Protein AF-W6NGG1-F1 (afdb_monomer)

InterPro domains:
  IPR008907 Tubulin polymerization-promoting protein [PF05517] (2-122)
  IPR008907 Tubulin polymerization-promoting protein [PTHR12932] (2-129)
  IPR011992 EF-hand domain pair [SSF47473] (2-94)

Mean predicted aligned error: 15.72 Å

Structure (mmCIF, N/CA/C/O backbone):
data_AF-W6NGG1-F1
#
_entry.id   AF-W6NGG1-F1
#
loop_
_atom_site.group_PDB
_atom_site.id
_atom_site.type_symbol
_atom_site.label_atom_id
_atom_site.label_alt_id
_atom_site.label_comp_id
_atom_site.label_asym_id
_atom_site.label_entity_id
_atom_site.label_seq_id
_atom_site.pdbx_PDB_ins_code
_atom_site.Cartn_x
_atom_site.Cartn_y
_atom_site.Cartn_z
_atom_site.occupancy
_atom_site.B_iso_or_equiv
_atom_site.auth_seq_id
_atom_site.auth_comp_id
_atom_site.auth_asym_id
_atom_site.auth_atom_id
_atom_site.pdbx_PDB_model_num
ATOM 1 N N . SER A 1 1 ? -1.800 7.518 25.023 1.00 49.50 1 SER A N 1
ATOM 2 C CA . SER A 1 1 ? -2.626 6.645 24.165 1.00 49.50 1 SER A CA 1
ATOM 3 C C . SER A 1 1 ? -1.787 6.264 22.957 1.00 49.50 1 SER A C 1
ATOM 5 O O . SER A 1 1 ? -1.425 7.164 22.214 1.00 49.50 1 SER A O 1
ATOM 7 N N . LYS A 1 2 ? -1.372 4.997 22.789 1.00 61.00 2 LYS A N 1
ATOM 8 C CA . LYS A 1 2 ? -0.730 4.578 21.521 1.00 61.00 2 LYS A CA 1
ATOM 9 C C . LYS A 1 2 ? -1.775 4.728 20.411 1.00 61.00 2 LYS A C 1
ATOM 11 O O . LYS A 1 2 ? -2.949 4.599 20.715 1.00 61.00 2 LYS A O 1
ATOM 16 N N . THR A 1 3 ? -1.445 4.984 19.159 1.00 80.50 3 THR A N 1
ATOM 17 C CA . THR A 1 3 ? -2.455 5.158 18.084 1.00 80.50 3 THR A CA 1
ATOM 18 C C . THR A 1 3 ? -2.575 3.863 17.269 1.00 80.50 3 THR A C 1
ATOM 20 O O . THR A 1 3 ? -1.694 3.013 17.377 1.00 80.50 3 THR A O 1
ATOM 23 N N . ILE A 1 4 ? -3.659 3.650 16.512 1.00 86.00 4 ILE A N 1
ATOM 24 C CA . ILE A 1 4 ? -3.699 2.562 15.513 1.00 86.00 4 ILE A CA 1
ATOM 25 C C . ILE A 1 4 ? -2.603 2.853 14.483 1.00 86.00 4 ILE A C 1
ATOM 27 O O . ILE A 1 4 ? -2.537 3.970 13.971 1.00 86.00 4 ILE A O 1
ATOM 31 N N . THR A 1 5 ? -1.725 1.884 14.215 1.00 89.19 5 THR A N 1
ATOM 32 C CA . THR A 1 5 ? -0.598 2.063 13.287 1.00 89.19 5 THR A CA 1
ATOM 33 C C . THR A 1 5 ? -0.899 1.461 11.917 1.00 89.19 5 THR A C 1
ATOM 35 O O . THR A 1 5 ? -1.697 0.531 11.793 1.00 89.19 5 THR A O 1
ATOM 38 N N . THR A 1 6 ? -0.210 1.954 10.884 1.00 89.06 6 THR A N 1
ATOM 39 C CA . THR A 1 6 ? -0.297 1.430 9.509 1.00 89.06 6 THR A CA 1
ATOM 40 C C . THR A 1 6 ? 0.075 -0.052 9.424 1.00 89.06 6 THR A C 1
ATOM 42 O O . THR A 1 6 ? -0.459 -0.785 8.598 1.00 89.06 6 THR A O 1
ATOM 45 N N . THR A 1 7 ? 0.967 -0.523 10.297 1.00 92.25 7 THR A N 1
ATOM 46 C CA . THR A 1 7 ? 1.353 -1.936 10.357 1.00 92.25 7 THR A CA 1
ATOM 47 C C . THR A 1 7 ? 0.199 -2.812 10.843 1.00 92.25 7 THR A C 1
ATOM 49 O O . THR A 1 7 ? -0.054 -3.857 10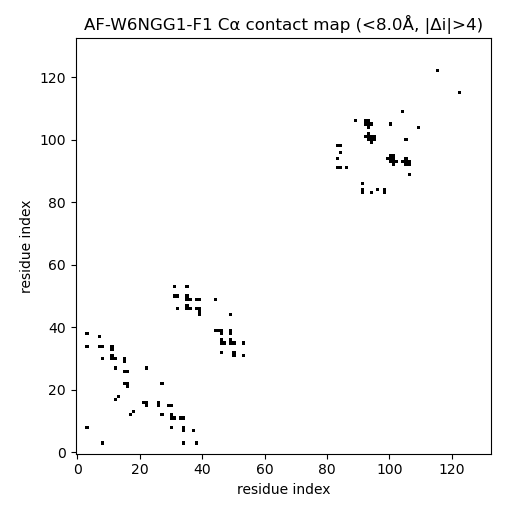.251 1.00 92.25 7 THR A O 1
ATOM 52 N N . MET A 1 8 ? -0.540 -2.382 11.872 1.00 91.38 8 MET A N 1
ATOM 53 C CA . MET A 1 8 ? -1.685 -3.139 12.403 1.00 91.38 8 MET A CA 1
ATOM 54 C C . MET A 1 8 ? -2.781 -3.290 11.345 1.00 91.38 8 MET A C 1
ATOM 56 O O . MET A 1 8 ? -3.274 -4.393 11.104 1.00 91.38 8 MET A O 1
ATOM 60 N N . THR A 1 9 ? -3.124 -2.190 10.669 1.00 93.31 9 THR A N 1
ATOM 61 C CA . THR A 1 9 ? -4.125 -2.199 9.594 1.00 93.31 9 THR A CA 1
ATOM 62 C C . THR A 1 9 ? -3.650 -3.005 8.388 1.00 93.31 9 THR A C 1
ATOM 64 O O . THR A 1 9 ? -4.424 -3.793 7.848 1.00 93.31 9 THR A O 1
ATOM 67 N N . GLY A 1 10 ? -2.374 -2.887 8.006 1.00 93.94 10 GLY A N 1
ATOM 68 C CA . GLY A 1 10 ? -1.777 -3.648 6.908 1.00 93.94 10 GLY A CA 1
ATOM 69 C C . GLY A 1 10 ? -1.759 -5.159 7.152 1.00 93.94 10 GLY A C 1
ATOM 70 O O . GLY A 1 10 ? -2.122 -5.926 6.261 1.00 93.94 10 GLY A O 1
ATOM 71 N N . ILE A 1 11 ? -1.403 -5.603 8.362 1.00 94.75 11 ILE A N 1
ATOM 72 C CA . ILE A 1 11 ? -1.414 -7.028 8.727 1.00 94.75 11 ILE A CA 1
ATOM 73 C C . ILE A 1 11 ? -2.847 -7.568 8.745 1.00 94.75 11 ILE A C 1
ATOM 75 O O . ILE A 1 11 ? -3.097 -8.628 8.172 1.00 94.75 11 ILE A O 1
ATOM 79 N N . ALA A 1 12 ? -3.791 -6.857 9.372 1.00 95.19 12 ALA A N 1
ATOM 80 C CA . ALA A 1 12 ? -5.192 -7.278 9.417 1.00 95.19 12 ALA A CA 1
ATOM 81 C C . ALA A 1 12 ? -5.798 -7.372 8.008 1.00 95.19 12 ALA A C 1
ATOM 83 O O . ALA A 1 12 ? -6.460 -8.358 7.686 1.00 95.19 12 ALA A O 1
ATOM 84 N N . PHE A 1 13 ? -5.506 -6.395 7.143 1.00 96.38 13 PHE A N 1
ATOM 85 C CA . PHE A 1 13 ? -5.921 -6.427 5.745 1.00 96.38 13 PHE A CA 1
ATOM 86 C C . PHE A 1 13 ? -5.311 -7.618 5.003 1.00 96.38 13 PHE A C 1
ATOM 88 O O . PHE A 1 13 ? -6.047 -8.382 4.392 1.00 96.38 13 PHE A O 1
ATOM 95 N N . SER A 1 14 ? -3.994 -7.822 5.099 1.00 95.62 14 SER A N 1
ATOM 96 C CA . SER A 1 14 ? -3.296 -8.925 4.424 1.00 95.62 14 SER A CA 1
ATOM 97 C C . SER A 1 14 ? -3.834 -10.299 4.843 1.00 95.62 14 SER A C 1
ATOM 99 O O . SER A 1 14 ? -4.061 -11.160 3.997 1.00 95.62 14 SER A O 1
ATOM 101 N N . LYS A 1 15 ? -4.142 -10.489 6.134 1.00 95.81 15 LYS A N 1
ATOM 102 C CA . LYS A 1 15 ? -4.732 -11.738 6.644 1.00 95.81 15 LYS A CA 1
ATOM 103 C C . LYS A 1 15 ? -6.108 -12.044 6.050 1.00 95.81 15 LYS A C 1
ATOM 105 O O . LYS A 1 15 ? -6.411 -13.208 5.817 1.00 95.81 15 LYS A O 1
ATOM 110 N N . VAL A 1 16 ? -6.940 -11.026 5.831 1.00 95.69 16 VAL A N 1
ATOM 111 C CA . VAL A 1 16 ? -8.306 -11.215 5.316 1.00 95.69 16 VAL A CA 1
ATOM 112 C C . VAL A 1 16 ? -8.341 -11.225 3.786 1.00 95.69 16 VAL A C 1
ATOM 114 O O . VAL A 1 16 ? -9.030 -12.047 3.191 1.00 95.69 16 VAL A O 1
ATOM 117 N N . ALA A 1 17 ? -7.606 -10.320 3.140 1.00 95.25 17 ALA A N 1
ATOM 118 C CA . ALA A 1 17 ? -7.583 -10.169 1.688 1.00 95.25 17 ALA A CA 1
ATOM 119 C C . ALA A 1 17 ? -6.704 -11.224 0.996 1.00 95.25 17 ALA A C 1
ATOM 121 O O . ALA A 1 17 ? -6.952 -11.577 -0.160 1.00 95.25 17 ALA A O 1
ATOM 122 N N . GLY A 1 18 ? -5.667 -11.720 1.678 1.00 92.94 18 GLY A N 1
ATOM 123 C CA . GLY A 1 18 ? -4.654 -12.590 1.091 1.00 92.94 18 GLY A CA 1
ATOM 124 C C . GLY A 1 18 ? -4.010 -11.934 -0.141 1.00 92.94 18 GLY A C 1
ATOM 125 O O . GLY A 1 18 ? -3.533 -10.803 -0.048 1.00 92.94 18 GLY A O 1
ATOM 126 N N . PRO A 1 19 ? -4.012 -12.591 -1.318 1.00 92.25 19 PRO A N 1
ATOM 127 C CA . PRO A 1 19 ? -3.450 -12.023 -2.545 1.00 92.25 19 PRO A CA 1
ATOM 128 C C . PRO A 1 19 ? -4.346 -10.956 -3.204 1.00 92.25 19 PRO A C 1
ATOM 130 O O . PRO A 1 19 ? -3.942 -10.331 -4.188 1.00 92.25 19 PRO A O 1
ATOM 133 N N . LYS A 1 20 ? -5.583 -10.754 -2.723 1.00 91.44 20 LYS A N 1
ATOM 134 C CA . LYS A 1 20 ? -6.528 -9.812 -3.333 1.00 91.44 20 LYS A CA 1
ATOM 135 C C . LYS A 1 20 ? -6.102 -8.369 -3.064 1.00 91.44 20 LYS A C 1
ATOM 137 O O . LYS A 1 20 ? -5.706 -8.002 -1.964 1.00 91.44 20 LYS A O 1
ATOM 142 N N . LYS A 1 21 ? -6.292 -7.506 -4.065 1.00 89.62 21 LYS A N 1
ATOM 143 C CA . LYS A 1 21 ? -6.046 -6.056 -3.941 1.00 89.62 21 LYS A CA 1
ATOM 144 C C . LYS A 1 21 ? -7.204 -5.288 -3.289 1.00 89.62 21 LYS A C 1
ATOM 146 O O . LYS A 1 21 ? -7.058 -4.102 -3.017 1.00 89.62 21 LYS A O 1
ATOM 151 N N . LYS A 1 22 ? -8.368 -5.923 -3.116 1.00 92.19 22 LYS A N 1
ATOM 152 C CA . LYS A 1 22 ? -9.605 -5.311 -2.608 1.00 92.19 22 LYS A CA 1
ATOM 153 C C . LYS A 1 22 ? -10.366 -6.312 -1.742 1.00 92.19 22 LYS A C 1
ATOM 155 O O . LYS A 1 22 ? -10.314 -7.510 -2.018 1.00 92.19 22 LYS A O 1
ATOM 160 N N . THR A 1 23 ? -11.094 -5.799 -0.758 1.00 92.31 23 THR A N 1
ATOM 161 C CA . THR A 1 23 ? -11.997 -6.560 0.112 1.00 92.31 23 THR A CA 1
ATOM 162 C C . THR A 1 23 ? -13.445 -6.167 -0.152 1.00 92.31 23 THR A C 1
ATOM 164 O O . THR A 1 23 ? -13.754 -5.016 -0.460 1.00 92.31 23 THR A O 1
ATOM 167 N N . THR A 1 24 ? -14.343 -7.133 -0.022 1.00 95.88 24 THR A N 1
ATOM 168 C CA . THR A 1 24 ? -15.791 -6.916 0.045 1.00 95.88 24 THR A CA 1
ATOM 169 C C . THR A 1 24 ? -16.174 -6.248 1.368 1.00 95.88 24 THR A C 1
ATOM 171 O O . THR A 1 24 ? -15.354 -6.104 2.280 1.00 95.88 24 THR A O 1
ATOM 174 N N . PHE A 1 25 ? -17.434 -5.838 1.509 1.00 92.88 25 PHE A N 1
ATOM 175 C CA . PHE A 1 25 ? -17.911 -5.223 2.748 1.00 92.88 25 PHE A CA 1
ATOM 176 C C . PHE A 1 25 ? -17.794 -6.169 3.958 1.00 92.88 25 PHE A C 1
ATOM 178 O O . PHE A 1 25 ? -17.320 -5.761 5.017 1.00 92.88 25 PHE A O 1
ATOM 185 N N . GLU A 1 26 ? -18.141 -7.447 3.794 1.00 95.06 26 GLU A N 1
ATOM 186 C CA . GLU A 1 26 ? -18.025 -8.458 4.856 1.00 95.06 26 GLU A CA 1
ATOM 187 C C . GLU A 1 26 ? -16.573 -8.724 5.260 1.00 95.06 26 GLU A C 1
ATOM 189 O O . GLU A 1 26 ? -16.253 -8.792 6.446 1.00 95.06 26 GLU A O 1
ATOM 194 N N . GLU A 1 27 ? -15.673 -8.823 4.282 1.00 94.75 27 GLU A N 1
ATOM 195 C CA . GLU A 1 27 ? -14.237 -8.943 4.537 1.00 94.75 27 GLU A CA 1
ATOM 196 C C . GLU A 1 27 ? -13.712 -7.690 5.256 1.00 94.75 27 GLU A C 1
ATOM 198 O O . GLU A 1 27 ? -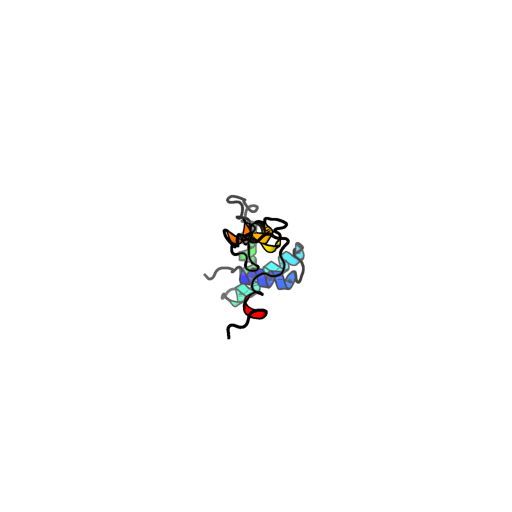12.949 -7.795 6.211 1.00 94.75 27 GLU A O 1
ATOM 203 N N . THR A 1 28 ? -14.185 -6.500 4.887 1.00 94.06 28 THR A N 1
ATOM 204 C CA . THR A 1 28 ? -13.776 -5.244 5.535 1.00 94.06 28 THR A CA 1
ATOM 205 C C . THR A 1 28 ? -14.203 -5.195 7.006 1.00 94.06 28 THR A C 1
ATOM 207 O O . THR A 1 28 ? -13.414 -4.775 7.852 1.00 94.06 28 THR A O 1
ATOM 210 N N . LYS A 1 29 ? -15.391 -5.711 7.358 1.00 94.69 29 LYS A N 1
ATOM 211 C CA . LYS A 1 29 ? -15.791 -5.884 8.768 1.00 94.69 29 LYS A CA 1
ATOM 212 C C . LYS A 1 29 ? -14.811 -6.780 9.529 1.00 94.69 29 LYS A C 1
ATOM 214 O O . LYS A 1 29 ? -14.393 -6.428 10.628 1.00 94.69 29 LYS A O 1
ATOM 219 N N . LYS A 1 30 ? -14.385 -7.898 8.928 1.00 95.69 30 LYS A N 1
ATOM 220 C CA . LYS A 1 30 ? -13.380 -8.797 9.527 1.00 95.69 30 LYS A CA 1
ATOM 221 C C . LYS A 1 30 ? -12.026 -8.109 9.709 1.00 95.69 30 LYS A C 1
ATOM 223 O O . LYS A 1 30 ? -11.372 -8.326 10.723 1.00 95.69 30 LYS A O 1
ATOM 228 N N . VAL A 1 31 ? -11.623 -7.246 8.773 1.00 95.81 31 VAL A N 1
ATOM 229 C CA . VAL A 1 31 ? -10.402 -6.434 8.913 1.00 95.81 31 VAL A CA 1
ATOM 230 C C . VAL A 1 31 ? -10.505 -5.509 10.126 1.00 95.81 31 VAL A C 1
ATOM 232 O O . VAL A 1 31 ? -9.574 -5.464 10.925 1.00 95.81 31 VAL A O 1
ATOM 235 N N . ILE A 1 32 ? -11.633 -4.814 10.304 1.00 95.00 32 ILE A N 1
ATOM 236 C CA . ILE A 1 32 ? -11.853 -3.920 11.453 1.00 95.00 32 ILE A CA 1
ATOM 237 C C . ILE A 1 32 ? -11.793 -4.699 12.777 1.00 95.00 32 ILE A C 1
ATOM 239 O O . ILE A 1 32 ? -11.137 -4.242 13.713 1.00 95.00 32 ILE A O 1
ATOM 243 N N . ILE A 1 33 ? -12.379 -5.901 12.830 1.00 95.12 33 ILE A N 1
ATOM 244 C CA . ILE A 1 33 ? -12.270 -6.809 13.986 1.00 95.12 33 ILE A CA 1
ATOM 245 C C . ILE A 1 33 ? -10.812 -7.180 14.258 1.00 95.12 33 ILE A C 1
ATOM 247 O O . ILE A 1 33 ? -10.342 -7.006 15.378 1.00 95.12 33 ILE A O 1
ATOM 251 N N . GLY A 1 34 ? -10.054 -7.594 13.240 1.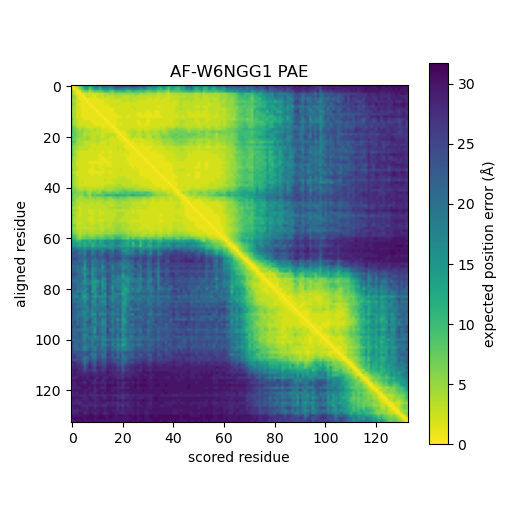00 94.31 34 GLY A N 1
ATOM 252 C CA . GLY A 1 34 ? -8.638 -7.931 13.406 1.00 94.31 34 GLY A CA 1
ATOM 253 C C . GLY A 1 34 ? -7.785 -6.756 13.903 1.00 94.31 34 GLY A C 1
ATOM 254 O O . GLY A 1 34 ? -6.876 -6.950 14.713 1.00 94.31 34 GLY A O 1
ATOM 255 N N . VAL A 1 35 ? -8.093 -5.528 13.468 1.00 94.69 35 VAL A N 1
ATOM 256 C CA . VAL A 1 35 ? -7.444 -4.308 13.979 1.00 94.69 35 VAL A CA 1
ATOM 257 C C . VAL A 1 35 ? -7.808 -4.070 15.443 1.00 94.69 35 VAL A C 1
ATOM 259 O O . VAL A 1 35 ? -6.920 -3.768 16.241 1.00 94.69 35 VAL A O 1
ATOM 262 N N . ALA A 1 36 ? -9.080 -4.224 15.811 1.00 93.88 36 ALA A N 1
ATOM 263 C CA . ALA A 1 36 ? -9.538 -4.056 17.186 1.00 93.88 36 ALA A CA 1
ATOM 264 C C . ALA A 1 36 ? -8.953 -5.109 18.134 1.00 93.88 36 ALA A C 1
ATOM 266 O O . ALA A 1 36 ? -8.543 -4.770 19.238 1.00 93.88 36 ALA A O 1
ATOM 267 N N . GLU A 1 37 ? -8.824 -6.363 17.702 1.00 93.56 37 GLU A N 1
ATOM 26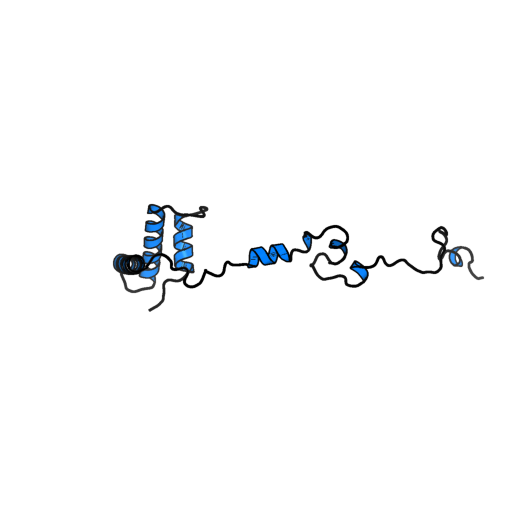8 C CA . GLU A 1 37 ? -8.152 -7.409 18.475 1.00 93.56 37 GLU A CA 1
ATOM 269 C C . GLU A 1 37 ? -6.682 -7.074 18.730 1.00 93.56 37 GLU A C 1
ATOM 271 O O . GLU A 1 37 ? -6.185 -7.212 19.848 1.00 93.56 37 GLU A O 1
ATOM 276 N N . ASP A 1 38 ? -5.969 -6.615 17.698 1.00 91.44 38 ASP A N 1
ATOM 277 C CA . ASP A 1 38 ? -4.562 -6.245 17.847 1.00 91.44 38 ASP A CA 1
ATOM 278 C C . ASP A 1 38 ? -4.377 -5.024 18.736 1.00 91.44 38 ASP A C 1
ATOM 280 O O . ASP A 1 38 ? -3.412 -4.898 19.493 1.00 91.44 38 ASP A O 1
ATOM 284 N N . ARG A 1 39 ? -5.366 -4.143 18.693 1.00 90.19 39 ARG A N 1
ATOM 285 C CA . ARG A 1 39 ? -5.436 -2.971 19.534 1.00 90.19 39 ARG A CA 1
ATOM 286 C C . ARG A 1 39 ? -5.749 -3.307 20.989 1.00 90.19 39 ARG A C 1
ATOM 288 O O . ARG A 1 39 ? -5.107 -2.754 21.882 1.00 90.19 39 ARG A O 1
ATOM 295 N N . ALA A 1 40 ? -6.679 -4.222 21.226 1.00 91.25 40 ALA A N 1
ATOM 296 C CA . ALA A 1 40 ? -7.016 -4.737 22.545 1.00 91.25 40 ALA A CA 1
ATOM 297 C C . ALA A 1 40 ? -5.806 -5.423 23.193 1.00 91.25 40 ALA A C 1
ATOM 299 O O . ALA A 1 40 ? -5.539 -5.190 24.361 1.00 91.25 40 ALA A O 1
ATOM 300 N N . ARG A 1 41 ? -4.980 -6.153 22.425 1.00 89.25 41 ARG A N 1
ATOM 301 C CA . ARG A 1 41 ? -3.717 -6.741 22.927 1.00 89.25 41 ARG A CA 1
ATOM 302 C C . ARG A 1 41 ? -2.713 -5.707 23.444 1.00 89.25 41 ARG A C 1
ATOM 304 O O . ARG A 1 41 ? -1.925 -6.003 24.337 1.00 89.25 41 ARG A O 1
ATOM 311 N N . GLN A 1 42 ? -2.704 -4.507 22.865 1.00 86.25 42 GLN A N 1
ATOM 312 C CA . GLN A 1 42 ? -1.775 -3.431 23.233 1.00 86.25 42 GLN A CA 1
ATOM 313 C C . GLN A 1 42 ? -2.370 -2.421 24.222 1.00 86.25 42 GLN A C 1
ATOM 315 O O . GLN A 1 42 ? -1.653 -1.553 24.731 1.00 86.25 42 GLN A O 1
ATOM 320 N N . SER A 1 43 ? -3.676 -2.492 24.460 1.00 82.81 43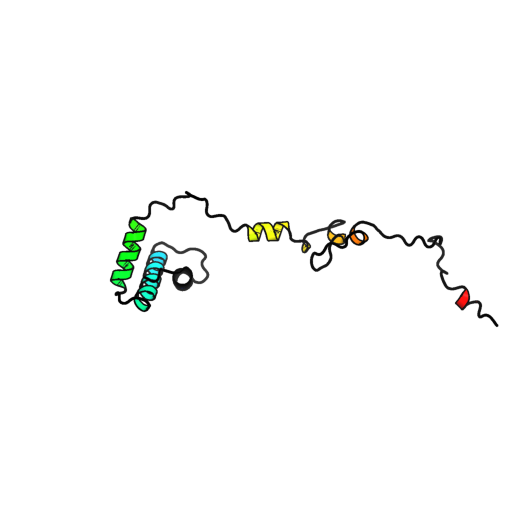 SER A N 1
ATOM 321 C CA . SER A 1 43 ? -4.405 -1.655 25.404 1.00 82.81 43 SER A CA 1
ATOM 322 C C . SER A 1 43 ? -4.903 -2.507 26.575 1.00 82.81 43 SER A C 1
ATOM 324 O O . SER A 1 43 ? -4.718 -3.714 26.610 1.00 82.81 43 SER A O 1
ATOM 326 N N . LYS A 1 44 ? -5.497 -1.876 27.589 1.00 85.56 44 LYS A N 1
ATOM 327 C CA . LYS A 1 44 ? -6.185 -2.592 28.679 1.00 85.56 44 LYS A CA 1
ATOM 328 C C . LYS A 1 44 ? -7.693 -2.708 28.422 1.00 85.56 44 LYS A C 1
ATOM 330 O O . LYS A 1 44 ? -8.448 -2.921 29.362 1.00 85.56 44 LYS A O 1
ATOM 335 N N . LYS A 1 45 ? -8.127 -2.469 27.182 1.00 87.50 45 LYS A N 1
ATOM 336 C CA . LYS A 1 45 ? -9.535 -2.457 26.787 1.00 87.50 45 LYS A CA 1
ATOM 337 C C . LYS A 1 45 ? -9.908 -3.782 26.144 1.00 87.50 45 LYS A C 1
ATOM 339 O O . LYS A 1 45 ? -9.062 -4.455 25.555 1.00 87.50 45 LYS A O 1
ATOM 344 N N . SER A 1 46 ? -11.175 -4.145 26.254 1.00 92.94 46 SER A N 1
ATOM 345 C CA . SER A 1 46 ? -11.720 -5.309 25.568 1.00 92.94 46 SER A CA 1
ATOM 346 C C . SER A 1 46 ? -11.752 -5.096 24.049 1.00 92.94 46 SER A C 1
ATOM 348 O O . SER A 1 46 ? -11.730 -3.969 23.549 1.00 92.94 46 SER A O 1
ATOM 350 N N . VAL A 1 47 ? -11.833 -6.200 23.301 1.00 91.12 47 VAL A N 1
ATOM 351 C CA . VAL A 1 47 ? -11.981 -6.161 21.836 1.00 91.12 47 VAL A CA 1
ATOM 352 C C . VAL A 1 47 ? -13.239 -5.392 21.436 1.00 91.12 47 VAL A C 1
ATOM 354 O O . VAL A 1 47 ? -13.190 -4.611 20.490 1.00 91.12 47 VAL A O 1
ATOM 357 N N . GLN A 1 48 ? -14.338 -5.567 22.178 1.00 92.12 48 GLN A N 1
ATOM 358 C CA . GLN A 1 48 ? -15.606 -4.899 21.891 1.00 92.12 48 GLN A CA 1
ATOM 359 C C . GLN A 1 48 ? -15.508 -3.381 22.086 1.00 92.12 48 GLN A C 1
ATOM 361 O O . GLN A 1 48 ? -15.908 -2.629 21.207 1.00 92.12 48 GLN A O 1
ATOM 366 N N . GLU A 1 49 ? -14.887 -2.918 23.173 1.00 91.81 49 GLU A N 1
ATOM 367 C CA . GLU A 1 49 ? -14.704 -1.479 23.411 1.00 91.81 49 GLU A CA 1
ATOM 368 C C . GLU A 1 49 ? -13.833 -0.811 22.335 1.00 91.81 49 GLU A C 1
ATOM 370 O O . GLU A 1 49 ? -14.085 0.329 21.945 1.00 91.81 49 GLU A O 1
ATOM 375 N N . GLU A 1 50 ? -12.793 -1.498 21.850 1.00 92.06 50 GLU A N 1
ATOM 376 C CA . GLU A 1 50 ? -11.964 -0.987 20.752 1.00 92.06 50 GLU A CA 1
ATOM 377 C C . GLU A 1 50 ? -12.714 -1.029 19.410 1.00 92.06 50 GLU A C 1
ATOM 379 O O . GLU A 1 50 ? -12.599 -0.092 18.620 1.00 92.06 50 GLU A O 1
ATOM 384 N N . LEU A 1 51 ? -13.525 -2.064 19.165 1.00 93.19 51 LEU A N 1
ATOM 385 C CA . LEU A 1 51 ? -14.406 -2.160 17.998 1.00 93.19 51 LEU A CA 1
ATOM 386 C C . LEU A 1 51 ? -15.413 -1.013 17.942 1.00 93.19 51 LEU A C 1
ATOM 388 O O . LEU A 1 51 ? -15.543 -0.364 16.900 1.00 93.19 51 LEU A O 1
ATOM 392 N N . ASP A 1 52 ? -16.094 -0.744 19.052 1.00 92.69 52 ASP A N 1
ATOM 393 C CA . ASP A 1 52 ? -17.091 0.320 19.154 1.00 92.69 52 ASP A CA 1
ATOM 394 C C . ASP A 1 52 ? -16.428 1.682 18.942 1.00 92.69 52 ASP A C 1
ATOM 396 O O . ASP A 1 52 ? -16.889 2.480 18.126 1.00 92.69 52 ASP A O 1
ATOM 400 N N . ALA A 1 53 ? -15.268 1.910 19.567 1.00 90.88 53 ALA A N 1
ATOM 401 C CA . ALA A 1 53 ? -14.505 3.143 19.396 1.00 90.88 53 ALA A CA 1
ATOM 402 C C . ALA A 1 53 ? -14.003 3.351 17.955 1.00 90.88 53 ALA A C 1
ATOM 404 O O . ALA A 1 53 ? -13.922 4.489 17.486 1.00 90.88 53 ALA A O 1
ATOM 405 N N . ILE A 1 54 ? -13.621 2.284 17.245 1.00 90.25 54 ILE A N 1
ATOM 406 C CA . ILE A 1 54 ? -13.237 2.367 15.828 1.00 90.25 54 ILE A CA 1
ATOM 407 C C . ILE A 1 54 ? -14.467 2.659 14.968 1.00 90.25 54 ILE A C 1
ATOM 409 O O . ILE A 1 54 ? -14.418 3.545 14.117 1.00 90.25 54 ILE A O 1
ATOM 413 N N . THR A 1 55 ? -15.570 1.954 15.206 1.00 90.69 55 THR A N 1
ATOM 414 C CA . THR A 1 55 ? -16.809 2.093 14.431 1.00 90.69 55 THR A CA 1
ATOM 415 C C . THR A 1 55 ? -17.413 3.483 14.594 1.00 90.69 55 THR A C 1
ATOM 417 O O . THR A 1 55 ? -17.778 4.109 13.604 1.00 90.69 55 THR A O 1
ATOM 420 N N . GLU A 1 56 ? -17.434 4.017 15.815 1.00 91.00 56 GLU A N 1
ATOM 421 C CA . GLU A 1 56 ? -17.892 5.377 16.098 1.00 91.00 56 GLU A CA 1
ATOM 422 C C . GLU A 1 56 ? -17.053 6.423 15.351 1.00 91.00 56 GLU A C 1
ATOM 424 O O . GLU A 1 56 ? -17.596 7.342 14.736 1.00 91.00 56 GLU A O 1
ATOM 429 N N . LYS A 1 57 ? -15.722 6.269 15.345 1.00 88.00 57 LYS A N 1
ATOM 430 C CA . LYS A 1 57 ? -14.830 7.162 14.590 1.00 88.00 57 LYS A CA 1
ATOM 431 C C . LYS A 1 57 ? -15.077 7.093 13.089 1.00 88.00 57 LYS A C 1
ATOM 433 O O . LYS A 1 57 ? -15.029 8.129 12.439 1.00 88.00 57 LYS A O 1
ATOM 438 N N . LEU A 1 58 ? -15.329 5.900 12.551 1.00 86.88 58 LEU A N 1
ATOM 439 C CA . LEU A 1 58 ? -15.649 5.713 11.136 1.00 86.88 58 LEU A CA 1
ATOM 440 C C . LEU A 1 58 ? -17.024 6.289 10.779 1.00 86.88 58 LEU A C 1
ATOM 442 O O . LEU A 1 58 ? -17.167 6.852 9.703 1.00 86.88 58 LEU A O 1
ATOM 446 N N . ALA A 1 59 ? -18.008 6.196 11.675 1.00 87.12 59 ALA A N 1
ATOM 447 C CA . ALA A 1 59 ? -19.347 6.748 11.467 1.00 87.12 59 ALA A CA 1
ATOM 448 C C . ALA A 1 59 ? -19.366 8.285 11.495 1.00 87.12 59 ALA A C 1
ATOM 450 O O . ALA A 1 59 ? -20.137 8.906 10.772 1.00 87.12 59 ALA A O 1
ATOM 451 N N . ARG A 1 60 ? -18.506 8.899 12.319 1.00 85.75 60 ARG A N 1
ATOM 452 C CA . ARG A 1 60 ? -18.303 10.357 12.354 1.00 85.75 60 ARG A CA 1
ATOM 453 C C . ARG A 1 60 ? -17.414 10.867 11.222 1.00 85.75 60 ARG A C 1
ATOM 455 O O . ARG A 1 60 ? -17.329 12.076 11.025 1.00 85.75 60 ARG A O 1
ATOM 462 N N . LEU A 1 61 ? -16.704 9.974 10.532 1.00 78.25 61 LEU A N 1
ATOM 463 C CA . LEU A 1 61 ? -15.865 10.354 9.411 1.00 78.25 61 LEU A CA 1
ATOM 464 C C . LEU A 1 61 ? -16.785 10.711 8.242 1.00 78.25 61 LEU A C 1
ATOM 466 O O . LEU A 1 61 ? -17.442 9.844 7.666 1.00 78.25 61 LEU A O 1
ATOM 470 N N . GLU A 1 62 ? -16.830 11.991 7.889 1.00 71.12 62 GLU A N 1
ATOM 471 C CA . GLU A 1 62 ? -17.425 12.406 6.623 1.00 71.12 62 GLU A CA 1
ATOM 472 C C . GLU A 1 62 ? -16.702 11.699 5.465 1.00 71.12 62 GLU A C 1
ATOM 474 O O . GLU A 1 62 ? -15.548 11.271 5.604 1.00 71.12 62 GLU A O 1
ATOM 479 N N . ALA A 1 63 ? -17.394 11.533 4.329 1.00 67.88 63 ALA A N 1
ATOM 480 C CA . ALA A 1 63 ? -16.835 10.888 3.141 1.00 67.88 63 ALA A CA 1
ATOM 481 C C . ALA A 1 63 ? -15.406 11.398 2.892 1.00 67.88 63 ALA A C 1
ATOM 483 O O . ALA A 1 63 ? -15.208 12.605 3.022 1.00 67.88 63 ALA A O 1
ATOM 484 N N . PRO A 1 64 ? -14.424 10.532 2.558 1.00 66.69 64 PRO A N 1
ATOM 485 C CA . PRO A 1 64 ? -13.013 10.906 2.508 1.00 66.69 64 PRO A CA 1
ATOM 486 C C . PRO A 1 64 ? -12.807 12.225 1.755 1.00 66.69 64 PRO A C 1
ATOM 488 O O . PRO A 1 64 ? -12.845 12.267 0.526 1.00 66.69 64 PRO A O 1
ATOM 491 N N . THR A 1 65 ? -12.643 13.322 2.494 1.00 55.12 65 THR A N 1
ATOM 492 C CA . THR A 1 65 ? -12.581 14.647 1.888 1.00 55.12 65 THR A CA 1
ATOM 493 C C . THR A 1 65 ? -11.212 14.797 1.244 1.00 55.12 65 THR A C 1
ATOM 495 O O . THR A 1 65 ? -10.191 14.700 1.929 1.00 55.12 65 THR A O 1
ATOM 498 N N . LEU A 1 66 ? -11.174 15.071 -0.061 1.00 57.09 66 LEU A N 1
ATOM 499 C CA . LEU A 1 66 ? -9.961 15.365 -0.834 1.00 57.09 66 LEU A CA 1
ATOM 500 C C . LEU A 1 66 ? -9.360 16.744 -0.474 1.00 57.09 66 LEU A C 1
ATOM 502 O O . LEU A 1 66 ? -8.812 17.420 -1.339 1.00 57.09 66 LEU A O 1
ATOM 506 N N . ASN A 1 67 ? -9.450 17.184 0.788 1.00 54.78 67 ASN A N 1
ATOM 507 C CA . ASN A 1 67 ? -8.984 18.504 1.248 1.00 54.78 67 ASN A CA 1
ATOM 508 C C . ASN A 1 67 ? -7.472 18.695 1.049 1.00 54.78 67 ASN A C 1
ATOM 510 O O . ASN A 1 67 ? -6.951 19.804 1.049 1.00 54.78 67 ASN A O 1
ATOM 514 N N . SER A 1 68 ? -6.767 17.599 0.805 1.00 54.38 68 SER A N 1
ATOM 515 C CA . SER A 1 68 ? -5.554 17.577 0.006 1.00 54.38 68 SER A CA 1
ATOM 516 C C . SER A 1 68 ? -5.616 16.285 -0.794 1.00 54.38 68 SER A C 1
ATOM 518 O O . SER A 1 68 ? -5.751 15.210 -0.209 1.00 54.38 68 SER A O 1
ATOM 520 N N . ALA A 1 69 ? -5.593 16.362 -2.127 1.00 55.62 69 ALA A N 1
ATOM 521 C CA . ALA A 1 69 ? -5.414 15.170 -2.945 1.00 55.62 69 ALA A CA 1
ATOM 522 C C . ALA A 1 69 ? -4.218 14.408 -2.361 1.00 55.62 69 ALA A C 1
ATOM 524 O O . ALA A 1 69 ? -3.122 14.970 -2.284 1.00 55.62 69 ALA A O 1
ATOM 525 N N . ALA A 1 70 ? -4.439 13.185 -1.865 1.00 58.59 70 ALA A N 1
ATOM 526 C CA . ALA A 1 70 ? -3.358 12.343 -1.379 1.00 58.59 70 ALA A CA 1
ATOM 527 C C . ALA A 1 70 ? -2.292 12.349 -2.476 1.00 58.59 70 ALA A C 1
ATOM 529 O O . ALA A 1 70 ? -2.588 11.928 -3.596 1.00 58.59 70 ALA A O 1
ATOM 530 N N . LYS A 1 71 ? -1.112 12.934 -2.206 1.00 58.00 71 LYS A N 1
ATOM 531 C CA . LYS A 1 71 ? -0.058 13.067 -3.218 1.00 58.00 71 LYS A CA 1
ATOM 532 C C . LYS A 1 71 ? 0.223 11.661 -3.720 1.00 58.00 71 LYS A C 1
ATOM 534 O O . LYS A 1 71 ? 0.773 10.844 -2.981 1.00 58.00 71 LYS A O 1
ATOM 539 N N . ALA A 1 72 ? -0.226 11.365 -4.938 1.00 61.62 72 ALA A N 1
ATOM 540 C CA . ALA A 1 72 ? 0.004 10.073 -5.550 1.00 61.62 72 ALA A CA 1
ATOM 541 C C . ALA A 1 72 ? 1.508 9.809 -5.483 1.00 61.62 72 ALA A C 1
ATOM 543 O O . ALA A 1 72 ? 2.306 10.706 -5.770 1.00 61.62 72 ALA A O 1
ATOM 544 N N . ASN A 1 73 ? 1.898 8.611 -5.048 1.00 66.19 73 ASN A N 1
ATOM 545 C CA . ASN A 1 73 ? 3.302 8.240 -5.015 1.00 66.19 73 ASN A CA 1
ATOM 546 C C . ASN A 1 73 ? 3.825 8.223 -6.458 1.00 66.19 73 ASN A C 1
ATOM 548 O O . ASN A 1 73 ? 3.643 7.256 -7.196 1.00 66.19 73 ASN A O 1
ATOM 552 N N . ALA A 1 74 ? 4.446 9.327 -6.859 1.00 71.38 74 ALA A N 1
ATOM 553 C CA . ALA A 1 74 ? 4.941 9.531 -8.205 1.00 71.38 74 ALA A CA 1
ATOM 554 C C . ALA A 1 74 ? 6.260 8.782 -8.460 1.00 71.38 74 ALA A C 1
ATOM 556 O O . ALA A 1 74 ? 6.731 8.790 -9.593 1.00 71.38 74 ALA A O 1
ATOM 557 N N . ASN A 1 75 ? 6.820 8.061 -7.474 1.00 77.38 75 ASN A N 1
ATOM 558 C CA . ASN A 1 75 ? 8.068 7.305 -7.640 1.00 77.38 75 ASN A CA 1
ATOM 559 C C . ASN A 1 75 ? 8.000 6.322 -8.811 1.00 77.38 75 ASN A C 1
ATOM 561 O O . ASN A 1 75 ? 8.953 6.239 -9.575 1.00 77.38 75 ASN A O 1
ATOM 565 N N . GLY A 1 76 ? 6.870 5.634 -9.012 1.00 78.62 76 GLY A N 1
ATOM 566 C CA . GLY A 1 76 ? 6.713 4.723 -10.152 1.00 78.62 76 GLY A CA 1
ATOM 567 C C . GLY A 1 76 ? 6.694 5.442 -11.509 1.00 78.62 76 GLY A C 1
ATOM 568 O O . GLY A 1 76 ? 7.121 4.882 -12.515 1.00 78.62 76 GLY A O 1
ATOM 569 N N . VAL A 1 77 ? 6.231 6.694 -11.549 1.00 80.75 77 VAL A N 1
ATOM 570 C CA . VAL A 1 77 ? 6.258 7.531 -12.759 1.00 80.75 77 VAL A CA 1
ATOM 571 C C . VAL A 1 77 ? 7.668 8.062 -12.997 1.00 80.75 77 VAL A C 1
ATOM 573 O O . VAL A 1 77 ? 8.166 7.957 -14.114 1.00 80.75 77 VAL A O 1
ATOM 576 N N . TYR A 1 78 ? 8.338 8.554 -11.951 1.00 79.75 78 TYR A N 1
ATOM 577 C CA . TYR A 1 78 ? 9.719 9.0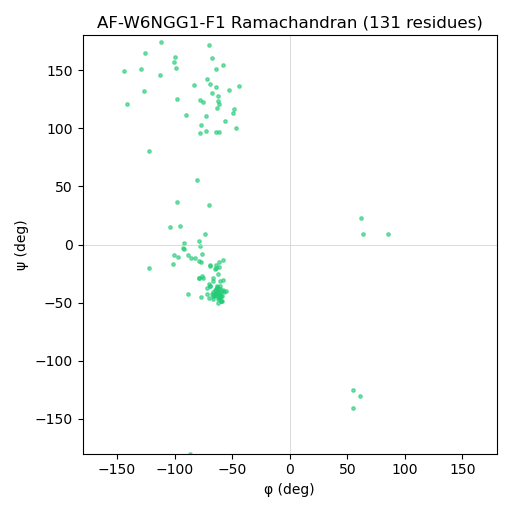25 -12.039 1.00 79.75 78 TYR A CA 1
ATOM 578 C C . TYR A 1 78 ? 10.664 7.908 -12.474 1.00 79.75 78 TYR A C 1
ATOM 580 O O . TYR A 1 78 ? 11.412 8.109 -13.421 1.00 79.75 78 TYR A O 1
ATOM 588 N N . GLN A 1 79 ? 10.549 6.709 -11.894 1.00 83.81 79 GLN A N 1
ATOM 589 C CA . GLN A 1 79 ? 11.339 5.543 -12.300 1.00 83.81 79 GLN A CA 1
ATOM 590 C C . GLN A 1 79 ? 11.167 5.214 -13.781 1.00 83.81 79 GLN A C 1
ATOM 592 O O . GLN A 1 79 ? 12.142 4.902 -14.449 1.00 83.81 79 GLN A O 1
ATOM 597 N N . ARG A 1 80 ? 9.942 5.306 -14.316 1.00 82.44 80 ARG A N 1
ATOM 598 C CA . ARG A 1 80 ? 9.693 5.084 -15.747 1.00 82.44 80 ARG A CA 1
ATOM 599 C C . ARG A 1 80 ? 10.269 6.194 -16.620 1.00 82.44 80 ARG A C 1
ATOM 601 O O . ARG A 1 80 ? 10.703 5.901 -17.728 1.00 82.44 80 ARG A O 1
ATOM 608 N N . LEU A 1 81 ? 10.231 7.439 -16.149 1.00 82.31 81 LEU A N 1
ATOM 609 C CA . LEU A 1 81 ? 10.715 8.603 -16.890 1.00 82.31 81 LEU A CA 1
ATOM 610 C C . LEU A 1 81 ? 12.249 8.686 -16.910 1.00 82.31 81 LEU A C 1
ATOM 612 O O . LEU A 1 81 ? 12.810 9.207 -17.866 1.00 82.31 81 LEU A O 1
ATOM 616 N N . THR A 1 82 ? 12.922 8.159 -15.884 1.00 82.88 82 THR A N 1
ATOM 617 C CA . THR A 1 82 ? 14.388 8.179 -15.748 1.00 82.88 82 THR A CA 1
ATOM 618 C C . THR A 1 82 ? 15.046 6.829 -16.053 1.00 82.88 82 THR A C 1
ATOM 620 O O . THR A 1 82 ? 16.201 6.616 -15.691 1.00 82.88 82 THR A O 1
ATOM 623 N N . ASP A 1 83 ? 14.325 5.898 -16.681 1.00 87.94 83 ASP A N 1
ATOM 624 C CA . ASP A 1 83 ? 14.833 4.563 -17.002 1.00 87.94 83 ASP A CA 1
ATOM 625 C C . ASP A 1 83 ? 15.747 4.597 -18.236 1.00 87.94 83 ASP A C 1
ATOM 627 O O . ASP A 1 83 ? 15.288 4.529 -19.380 1.00 87.94 83 ASP A O 1
ATOM 631 N N . HIS A 1 84 ? 17.057 4.676 -18.001 1.00 87.06 84 HIS A N 1
ATOM 632 C CA . HIS A 1 84 ? 18.057 4.698 -19.067 1.00 87.06 84 HIS A CA 1
ATOM 633 C C . HIS A 1 84 ? 18.107 3.401 -19.891 1.00 87.06 84 HIS A C 1
ATOM 635 O O . HIS A 1 84 ? 18.562 3.425 -21.035 1.00 87.06 84 HIS A O 1
ATOM 641 N N . THR A 1 85 ? 17.620 2.271 -19.360 1.00 88.56 85 THR A N 1
ATOM 642 C CA . THR A 1 85 ? 17.665 0.971 -20.058 1.00 88.56 85 THR A CA 1
ATOM 643 C C . THR A 1 85 ? 16.739 0.927 -21.273 1.00 88.56 85 THR A C 1
ATOM 645 O O . THR A 1 85 ? 16.914 0.100 -22.167 1.00 88.56 85 THR A O 1
ATOM 648 N N . LYS A 1 86 ? 15.773 1.850 -21.332 1.00 89.19 86 LYS A N 1
ATOM 649 C CA . LYS A 1 86 ? 14.811 1.982 -22.428 1.00 89.19 86 LYS A CA 1
ATOM 650 C C . LYS A 1 86 ? 15.262 2.936 -23.529 1.00 89.19 86 LYS A C 1
ATOM 652 O O . LYS A 1 86 ? 14.551 3.074 -24.523 1.00 89.19 86 LYS A O 1
ATOM 657 N N . TYR A 1 87 ? 16.409 3.601 -23.382 1.00 89.50 87 TYR A N 1
ATOM 658 C CA . TYR A 1 87 ? 16.942 4.453 -24.442 1.00 89.50 87 TYR A CA 1
ATOM 659 C C . TYR A 1 87 ? 17.421 3.616 -25.631 1.00 89.50 87 TYR A C 1
ATOM 661 O O . TYR A 1 87 ? 18.054 2.572 -25.480 1.00 89.50 87 TYR A O 1
ATOM 669 N N . THR A 1 88 ? 17.119 4.093 -26.836 1.00 89.12 88 THR A N 1
ATOM 670 C CA . THR A 1 88 ? 17.443 3.427 -28.102 1.00 89.12 88 THR A CA 1
ATOM 671 C C . THR A 1 88 ? 18.214 4.368 -29.029 1.00 89.12 88 THR A C 1
ATOM 673 O O . THR A 1 88 ? 18.288 5.580 -28.798 1.00 89.12 88 THR A O 1
ATOM 676 N N . GLY A 1 89 ? 18.840 3.807 -30.069 1.00 88.88 89 GLY A N 1
ATOM 677 C CA . GLY A 1 89 ? 19.635 4.566 -31.040 1.00 88.88 89 GLY A CA 1
ATOM 678 C C . GLY A 1 89 ? 20.734 5.409 -30.383 1.00 88.88 89 GLY A C 1
ATOM 679 O O . GLY A 1 89 ? 21.339 5.001 -29.394 1.00 88.88 89 GLY A O 1
ATOM 680 N N . ALA A 1 90 ? 20.944 6.624 -30.892 1.00 86.31 90 ALA A N 1
ATOM 681 C CA . ALA A 1 90 ? 21.973 7.543 -30.396 1.00 86.31 90 ALA A CA 1
ATOM 682 C C . ALA A 1 90 ? 21.798 7.957 -28.921 1.00 86.31 90 ALA A C 1
ATOM 684 O O . ALA A 1 90 ? 22.748 8.426 -28.299 1.00 86.31 90 ALA A O 1
ATOM 685 N N . HIS A 1 91 ? 20.602 7.810 -28.337 1.00 87.19 91 HIS A N 1
ATOM 686 C CA . HIS A 1 91 ? 20.397 8.085 -26.913 1.00 87.19 91 HIS A CA 1
ATOM 687 C C . HIS A 1 91 ? 20.950 6.976 -26.018 1.00 87.19 91 HIS A C 1
ATOM 689 O O . HIS A 1 91 ? 21.353 7.273 -24.896 1.00 87.19 91 HIS A O 1
ATOM 695 N N . LYS A 1 92 ? 21.019 5.733 -26.510 1.00 90.12 92 LYS A N 1
ATOM 696 C CA . LYS A 1 92 ? 21.605 4.607 -25.776 1.00 90.12 92 LYS A CA 1
ATOM 697 C C . LYS A 1 92 ? 23.105 4.803 -25.559 1.00 90.12 92 LYS A C 1
ATOM 699 O O . LYS A 1 92 ? 23.582 4.637 -24.446 1.00 90.12 92 LYS A O 1
ATOM 704 N N . GLU A 1 93 ? 23.816 5.261 -26.589 1.00 89.75 93 GLU A N 1
ATOM 705 C CA . GLU A 1 93 ? 25.271 5.483 -26.543 1.00 89.75 93 GLU A CA 1
ATOM 706 C C . GLU A 1 93 ? 25.698 6.566 -25.541 1.00 89.75 93 GLU A C 1
ATOM 708 O O . GLU A 1 93 ? 26.851 6.625 -25.113 1.00 89.75 93 GLU A O 1
ATOM 713 N N . ARG A 1 94 ? 24.760 7.419 -25.115 1.00 90.94 94 ARG A N 1
ATOM 714 C CA . ARG A 1 94 ? 25.023 8.521 -24.184 1.00 90.94 94 ARG A CA 1
ATOM 715 C C . ARG A 1 94 ? 25.165 8.082 -22.733 1.00 90.94 94 ARG A C 1
ATOM 717 O O . ARG A 1 94 ? 25.648 8.893 -21.943 1.00 90.94 94 ARG A O 1
ATOM 724 N N . PHE A 1 95 ? 24.764 6.864 -22.378 1.00 91.62 95 PHE A N 1
ATOM 725 C CA . PHE A 1 95 ? 24.760 6.360 -21.004 1.00 91.62 95 PHE A CA 1
ATOM 726 C C . PHE A 1 95 ? 25.464 5.003 -20.925 1.00 91.62 95 PHE A C 1
ATOM 728 O O . PHE A 1 95 ? 25.508 4.260 -21.903 1.00 91.62 95 PHE A O 1
ATOM 735 N N . ASP A 1 96 ? 26.054 4.691 -19.777 1.00 88.75 96 ASP A N 1
ATOM 736 C CA . ASP A 1 96 ? 26.563 3.353 -19.485 1.00 88.75 96 ASP A CA 1
ATOM 737 C C . ASP A 1 96 ? 25.468 2.438 -18.902 1.00 88.75 96 ASP A C 1
ATOM 739 O O . ASP A 1 96 ? 24.304 2.825 -18.756 1.00 88.75 96 ASP A O 1
ATOM 743 N N . ALA A 1 97 ? 25.835 1.189 -18.598 1.00 86.88 97 ALA A N 1
ATOM 744 C CA . ALA A 1 97 ? 24.918 0.191 -18.048 1.00 86.88 97 ALA A CA 1
ATOM 745 C C . ALA A 1 97 ? 24.377 0.559 -16.653 1.00 86.88 97 ALA A C 1
ATOM 747 O O . ALA A 1 97 ? 23.334 0.044 -16.258 1.00 86.88 97 ALA A O 1
ATOM 748 N N . GLU A 1 98 ? 25.058 1.455 -15.936 1.00 87.38 98 GLU A N 1
ATOM 749 C CA . GLU A 1 98 ? 24.671 1.957 -14.613 1.00 87.38 98 GLU A CA 1
ATOM 750 C C . GLU A 1 98 ? 23.835 3.248 -14.708 1.00 87.38 98 GLU A C 1
ATOM 752 O O . GLU A 1 98 ? 23.374 3.774 -13.694 1.00 87.38 98 GLU A O 1
ATOM 757 N N . GLY A 1 99 ? 23.624 3.769 -15.923 1.00 85.06 99 GLY A N 1
ATOM 758 C CA . GLY A 1 99 ? 22.840 4.975 -16.179 1.00 85.06 99 GLY A CA 1
ATOM 759 C C . GLY A 1 99 ? 23.614 6.279 -16.049 1.00 85.06 99 GLY A C 1
ATOM 760 O O . GLY A 1 99 ? 23.017 7.358 -16.108 1.00 85.06 99 GLY A O 1
ATOM 761 N N . LYS A 1 100 ? 24.937 6.221 -15.896 1.00 88.50 100 LYS A N 1
ATOM 762 C CA . LYS A 1 100 ? 25.794 7.402 -15.854 1.00 88.50 100 LYS A CA 1
ATOM 763 C C . LYS A 1 100 ? 26.121 7.851 -17.277 1.00 88.50 100 LYS A C 1
ATOM 765 O O . LYS A 1 100 ? 26.379 7.063 -18.183 1.00 88.50 1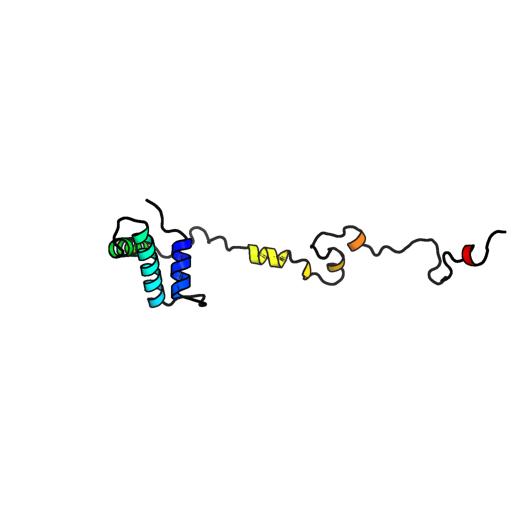00 LYS A O 1
ATOM 770 N N . GLY A 1 101 ? 26.071 9.163 -17.504 1.00 91.12 101 GLY A N 1
ATOM 771 C CA . GLY A 1 101 ? 26.330 9.736 -18.823 1.00 91.12 101 GLY A CA 1
ATOM 772 C C . GLY A 1 101 ? 27.791 9.563 -19.255 1.00 91.12 101 GLY A C 1
ATOM 773 O O . GLY A 1 101 ? 28.699 9.961 -18.529 1.00 91.12 101 GLY A O 1
ATOM 774 N N . ARG A 1 102 ? 28.022 9.068 -20.476 1.00 88.50 102 ARG A N 1
ATOM 775 C CA . ARG A 1 102 ? 29.356 8.876 -21.087 1.00 88.50 102 ARG A CA 1
ATOM 776 C C . ARG A 1 102 ? 29.986 10.163 -21.640 1.00 88.50 102 ARG A C 1
ATOM 778 O O . ARG A 1 102 ? 31.060 10.134 -22.235 1.00 88.50 102 ARG A O 1
ATOM 785 N N . GLY A 1 103 ? 29.331 11.311 -21.468 1.00 88.12 103 GLY A N 1
ATOM 786 C CA . GLY A 1 103 ? 29.863 12.612 -21.882 1.00 88.12 103 GLY A CA 1
ATOM 787 C C . GLY A 1 103 ? 30.126 12.699 -23.389 1.00 88.12 103 GLY A C 1
ATOM 788 O O . GLY A 1 103 ? 29.245 12.387 -24.190 1.00 88.12 103 GLY A O 1
ATOM 789 N N . LYS A 1 104 ? 31.323 13.162 -23.774 1.00 84.31 104 LYS A N 1
ATOM 790 C CA . LYS A 1 104 ? 31.728 13.347 -25.179 1.00 84.31 104 LYS A CA 1
ATOM 791 C C . LYS A 1 104 ? 31.779 12.021 -25.948 1.00 84.31 104 LYS A C 1
ATOM 793 O O . LYS A 1 104 ? 31.245 11.961 -27.051 1.00 84.31 104 LYS A O 1
ATOM 798 N N . ALA A 1 105 ? 32.307 10.967 -25.325 1.00 85.31 105 ALA A N 1
ATOM 799 C CA . ALA A 1 105 ? 32.453 9.639 -25.925 1.00 85.31 105 ALA A CA 1
ATOM 800 C C . ALA A 1 105 ? 31.114 8.990 -26.316 1.00 85.31 105 ALA A C 1
ATOM 802 O O . ALA A 1 105 ? 31.065 8.153 -27.204 1.00 85.31 105 ALA A O 1
ATOM 803 N N . GLY A 1 106 ? 30.012 9.377 -25.665 1.00 86.25 106 GLY A N 1
ATOM 804 C CA . GLY A 1 106 ? 28.667 8.910 -26.019 1.00 86.25 106 GLY A CA 1
ATOM 805 C C . GLY A 1 106 ? 27.918 9.803 -27.013 1.00 86.25 106 GLY A C 1
ATOM 806 O O . GLY A 1 106 ? 26.742 9.569 -27.283 1.00 86.25 106 GLY A O 1
ATOM 807 N N . ARG A 1 107 ? 28.536 10.895 -27.486 1.00 87.31 107 ARG A N 1
ATOM 808 C CA . ARG A 1 107 ? 27.913 11.891 -28.383 1.00 87.31 107 ARG A CA 1
ATOM 809 C C . ARG A 1 107 ? 28.658 12.075 -29.698 1.00 87.31 107 ARG A C 1
ATOM 811 O O . ARG A 1 107 ? 28.076 12.632 -30.624 1.00 87.31 107 ARG A O 1
ATOM 818 N N . VAL A 1 108 ? 29.924 11.683 -29.743 1.00 84.31 108 VAL A N 1
ATOM 819 C CA . VAL A 1 108 ? 30.815 11.859 -30.885 1.00 84.31 108 VAL A CA 1
ATOM 820 C C . VAL A 1 108 ? 31.392 10.500 -31.231 1.00 84.31 108 VAL A C 1
ATOM 822 O O . VAL A 1 108 ? 31.855 9.793 -30.340 1.00 84.31 108 VAL A O 1
ATOM 825 N N . ASP A 1 109 ? 31.358 10.162 -32.514 1.00 77.31 109 ASP A N 1
ATOM 826 C CA . ASP A 1 109 ? 32.115 9.038 -33.049 1.00 77.31 109 ASP A CA 1
ATOM 827 C C . ASP A 1 109 ? 33.575 9.491 -33.170 1.00 77.31 109 ASP A C 1
ATOM 829 O O . ASP A 1 109 ? 33.908 10.344 -34.000 1.00 77.31 109 ASP A O 1
ATOM 833 N N . GLU A 1 110 ? 34.423 9.057 -32.238 1.00 69.00 110 GL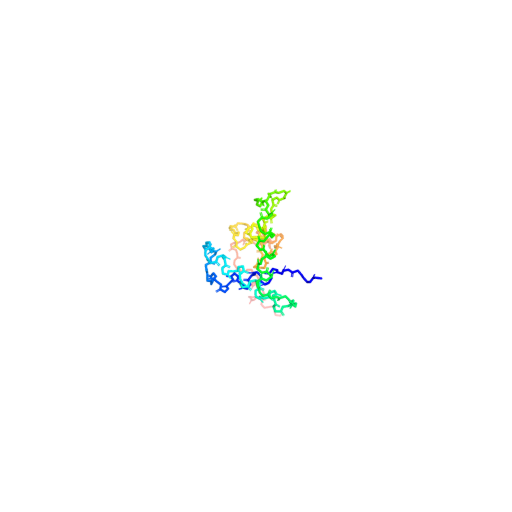U A N 1
ATOM 834 C CA . GLU A 1 110 ? 35.833 9.437 -32.239 1.00 69.00 110 GLU A CA 1
ATOM 835 C C . GLU A 1 110 ? 36.547 8.695 -33.371 1.00 69.00 110 GLU A C 1
ATOM 837 O O . GLU A 1 110 ? 36.939 7.539 -33.252 1.00 69.00 110 GLU A O 1
ATOM 842 N N . THR A 1 111 ? 36.708 9.378 -34.503 1.00 67.12 111 THR A N 1
ATOM 843 C CA . THR A 1 111 ? 37.530 8.895 -35.610 1.00 67.12 111 THR A CA 1
ATOM 844 C C . THR A 1 111 ? 39.005 9.132 -35.301 1.00 67.12 111 THR A C 1
ATOM 846 O O . THR A 1 111 ? 39.419 10.276 -35.081 1.00 67.12 111 THR A O 1
ATOM 849 N N . GLU A 1 112 ? 39.802 8.067 -35.349 1.00 68.00 112 GLU A N 1
ATOM 850 C CA . GLU A 1 112 ? 41.261 8.110 -35.242 1.00 68.00 112 GLU A CA 1
ATOM 851 C C . GLU A 1 112 ? 41.862 8.940 -36.391 1.00 68.00 112 GLU A C 1
ATOM 853 O O . GLU A 1 112 ? 42.070 8.459 -37.505 1.00 68.00 112 GLU A O 1
ATOM 858 N N . ASN A 1 113 ? 42.147 10.220 -36.133 1.00 64.19 113 ASN A N 1
ATOM 859 C CA . ASN A 1 113 ? 42.817 11.118 -37.077 1.00 64.19 113 ASN A CA 1
ATOM 860 C C . ASN A 1 113 ? 44.338 10.892 -37.058 1.00 64.19 113 ASN A C 1
ATOM 862 O O . ASN A 1 113 ? 45.121 11.818 -36.862 1.00 64.19 113 ASN A O 1
ATOM 866 N N . THR A 1 114 ? 44.791 9.657 -37.287 1.00 67.69 114 THR A N 1
ATOM 867 C CA . THR A 1 114 ? 46.229 9.328 -37.328 1.00 67.69 114 THR A CA 1
ATOM 868 C C . THR A 1 114 ? 46.922 9.825 -38.606 1.00 67.69 114 THR A C 1
ATOM 870 O O . THR A 1 114 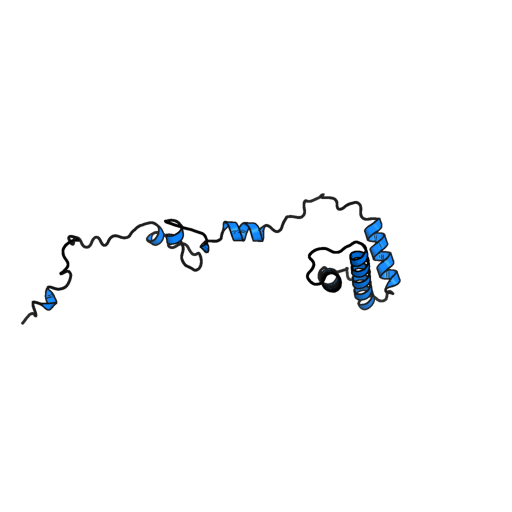? 48.046 9.419 -38.887 1.00 67.69 114 THR A O 1
ATOM 873 N N . GLY A 1 115 ? 46.241 10.634 -39.432 1.00 64.69 115 GLY A N 1
ATOM 874 C CA . GLY A 1 115 ? 46.716 11.087 -40.747 1.00 64.69 115 GLY A CA 1
ATOM 875 C C . GLY A 1 115 ? 46.905 9.954 -41.761 1.00 64.69 115 GLY A C 1
ATOM 876 O O . GLY A 1 115 ? 47.479 10.157 -42.828 1.00 64.69 115 GLY A O 1
ATOM 877 N N . TYR A 1 116 ? 46.448 8.749 -41.422 1.00 60.97 116 TYR A N 1
ATOM 878 C CA . TYR A 1 116 ? 46.703 7.538 -42.180 1.00 60.97 116 TYR A CA 1
ATOM 879 C C . TYR A 1 116 ? 45.514 7.233 -43.077 1.00 60.97 116 TYR A C 1
ATOM 881 O O . TYR A 1 116 ? 44.376 7.170 -42.615 1.00 60.97 116 TYR A O 1
ATOM 889 N N . VAL A 1 117 ? 45.767 7.082 -44.375 1.00 70.19 117 VAL A N 1
ATOM 890 C CA . VAL A 1 117 ? 44.710 6.881 -45.370 1.00 70.19 117 VAL A CA 1
ATOM 891 C C . VAL A 1 117 ? 43.975 5.578 -45.050 1.00 70.19 117 VAL A C 1
ATOM 893 O O . VAL A 1 117 ? 44.603 4.525 -44.989 1.00 70.19 117 VAL A O 1
ATOM 896 N N . GLY A 1 118 ? 42.651 5.629 -44.869 1.00 64.81 118 GLY A N 1
ATOM 897 C CA . GLY A 1 118 ? 41.847 4.506 -44.354 1.00 64.81 118 GLY A CA 1
ATOM 898 C C . GLY A 1 118 ? 41.913 3.193 -45.154 1.00 64.81 118 GLY A C 1
ATOM 899 O O . GLY A 1 118 ? 41.509 2.149 -44.653 1.00 64.81 118 GLY A O 1
ATOM 900 N N . ALA A 1 119 ? 42.449 3.211 -46.379 1.00 64.50 119 ALA A N 1
ATOM 901 C CA . ALA A 1 119 ? 42.677 2.016 -47.196 1.00 64.50 119 ALA A CA 1
ATOM 902 C C . ALA A 1 119 ? 44.019 1.308 -46.913 1.00 64.50 119 ALA A C 1
ATOM 904 O O . ALA A 1 119 ? 44.233 0.187 -47.382 1.00 64.50 119 ALA A O 1
ATOM 905 N N . TYR A 1 120 ? 44.935 1.937 -46.173 1.00 67.00 120 TYR A N 1
ATOM 906 C CA . TYR A 1 120 ? 46.270 1.400 -45.942 1.00 67.00 120 TYR A CA 1
ATOM 907 C C . TYR A 1 120 ? 46.299 0.520 -44.685 1.00 67.00 120 TYR A C 1
ATOM 909 O O . TYR A 1 120 ? 46.180 0.992 -43.558 1.00 67.00 120 TYR A O 1
ATOM 917 N N . LYS A 1 121 ? 46.483 -0.789 -44.889 1.00 69.38 121 LYS A N 1
ATOM 918 C CA . LYS A 1 121 ? 46.395 -1.820 -43.835 1.00 69.38 121 LYS A CA 1
ATOM 919 C C . LYS A 1 121 ? 47.710 -2.095 -43.099 1.00 69.38 121 LYS A C 1
ATOM 921 O O . LYS A 1 121 ? 47.706 -2.799 -42.098 1.00 69.38 121 LYS A O 1
ATOM 926 N N . ASN A 1 122 ? 48.823 -1.539 -43.573 1.00 70.31 122 ASN A N 1
ATOM 927 C CA . ASN A 1 122 ? 50.164 -1.828 -43.052 1.00 70.31 122 ASN A CA 1
ATOM 928 C C . ASN A 1 122 ? 50.645 -0.750 -42.053 1.00 70.31 122 ASN A C 1
ATOM 930 O O . ASN A 1 122 ? 51.817 -0.369 -42.046 1.00 70.31 122 ASN A O 1
ATOM 934 N N . LYS A 1 123 ? 49.730 -0.213 -41.231 1.00 68.56 123 LYS A N 1
ATOM 935 C CA . LYS A 1 123 ? 50.090 0.701 -40.135 1.00 68.56 123 LYS A CA 1
ATOM 936 C C . LYS A 1 123 ? 50.954 -0.059 -39.126 1.00 68.56 123 LYS A C 1
ATOM 938 O O . LYS A 1 123 ? 50.649 -1.201 -38.796 1.00 68.56 123 LYS A O 1
ATOM 943 N N . ASP A 1 124 ? 52.034 0.559 -38.656 1.00 71.94 124 ASP A N 1
ATOM 944 C CA . ASP A 1 124 ? 52.929 0.003 -37.627 1.00 71.94 124 ASP A CA 1
ATOM 945 C C . ASP A 1 124 ? 53.641 -1.320 -38.023 1.00 71.94 124 ASP A C 1
ATOM 947 O O . ASP A 1 124 ? 54.060 -2.102 -37.166 1.00 71.94 124 ASP A O 1
ATOM 951 N N . THR A 1 125 ? 53.797 -1.605 -39.325 1.00 72.62 125 THR A N 1
ATOM 952 C CA . THR A 1 125 ? 54.531 -2.796 -39.808 1.00 72.62 125 THR A CA 1
ATOM 953 C C . THR A 1 125 ? 55.957 -2.510 -40.279 1.00 72.62 125 THR A C 1
ATOM 955 O O . THR A 1 125 ? 56.686 -3.463 -40.530 1.00 72.62 125 THR A O 1
ATOM 958 N N . TYR A 1 126 ? 56.377 -1.245 -40.400 1.00 70.31 126 TYR A N 1
ATOM 959 C CA . TYR A 1 126 ? 57.697 -0.877 -40.938 1.00 70.31 126 TYR A CA 1
ATOM 960 C C . TYR A 1 126 ? 58.855 -1.493 -40.135 1.00 70.31 126 TYR A C 1
ATOM 962 O O . TYR A 1 126 ? 59.700 -2.179 -40.707 1.00 70.31 126 TYR A O 1
ATOM 970 N N . ASP A 1 127 ? 58.827 -1.365 -38.808 1.00 73.44 127 ASP A N 1
ATOM 971 C CA . ASP A 1 127 ? 59.865 -1.926 -37.930 1.00 73.44 127 ASP A CA 1
ATOM 972 C C . ASP A 1 127 ? 59.841 -3.465 -37.873 1.00 73.44 127 ASP A C 1
ATOM 974 O O . ASP A 1 127 ? 60.826 -4.089 -37.488 1.00 73.44 127 ASP A O 1
ATOM 978 N N . LYS A 1 128 ? 58.734 -4.103 -38.287 1.00 71.00 128 LYS A N 1
ATOM 979 C CA . LYS A 1 128 ? 58.619 -5.573 -38.353 1.00 71.00 128 LYS A CA 1
ATOM 980 C C . LYS A 1 128 ? 59.309 -6.163 -39.580 1.00 71.00 128 LYS A C 1
ATOM 982 O O . LYS A 1 128 ? 59.715 -7.318 -39.541 1.00 71.00 128 LYS A O 1
ATOM 987 N N . VAL A 1 129 ? 59.394 -5.397 -40.670 1.00 72.69 129 VAL A N 1
ATOM 988 C CA . VAL A 1 129 ? 60.028 -5.831 -41.928 1.00 72.69 129 VAL A CA 1
ATOM 989 C C . VAL A 1 129 ? 61.435 -5.264 -42.120 1.00 72.69 129 VAL A C 1
ATOM 991 O O . VAL A 1 129 ? 62.190 -5.799 -42.924 1.00 72.69 129 VAL A O 1
ATOM 994 N N . HIS A 1 130 ? 61.807 -4.222 -41.375 1.00 67.88 130 HIS A N 1
ATOM 995 C CA . HIS A 1 130 ? 63.144 -3.629 -41.395 1.00 67.88 130 HIS A CA 1
ATOM 996 C C . HIS A 1 130 ? 63.745 -3.667 -39.988 1.00 67.88 130 HIS A C 1
ATOM 998 O O . HIS A 1 130 ? 63.745 -2.675 -39.262 1.00 67.88 130 HIS A O 1
ATOM 1004 N N . THR A 1 131 ? 64.277 -4.825 -39.596 1.00 65.19 131 THR A N 1
ATOM 1005 C CA . THR A 1 131 ? 65.164 -4.922 -38.432 1.00 65.19 131 THR A CA 1
ATOM 1006 C C . THR A 1 131 ? 66.421 -4.101 -38.700 1.00 65.19 131 THR A C 1
ATOM 1008 O O . THR A 1 131 ? 67.162 -4.390 -39.640 1.00 65.19 131 THR A O 1
ATOM 1011 N N . LYS A 1 132 ? 66.657 -3.063 -37.890 1.00 64.69 132 LYS A N 1
ATOM 1012 C CA . LYS A 1 132 ? 67.926 -2.328 -37.900 1.00 64.69 132 LYS A CA 1
ATOM 1013 C C . LYS A 1 132 ? 69.049 -3.293 -37.513 1.00 64.69 132 LYS A C 1
ATOM 1015 O O . LYS A 1 132 ? 68.972 -3.904 -36.448 1.00 64.69 132 LYS A O 1
ATOM 1020 N N . HIS A 1 133 ? 70.027 -3.446 -38.404 1.00 57.78 133 HIS A N 1
ATOM 1021 C CA . HIS A 1 133 ? 71.323 -4.039 -38.085 1.00 57.78 133 HIS A CA 1
ATOM 1022 C C . HIS A 1 133 ? 72.091 -3.163 -37.095 1.00 57.78 133 HIS A C 1
ATOM 1024 O O . HIS A 1 133 ? 71.937 -1.921 -37.174 1.00 57.78 133 HIS A O 1
#

Secondary structure (DSSP, 8-state):
-PPPPHHHHHHHHHHHHTT-S---HHHHHHHHHHHHHHHHHHSSS-HHHHHHHHHHHHHSS-S---SS-----THHHHHHHT-GGG--GGGTTTB-TTS-B-GGGGTS------S--TT---TT-HHHH----

Foldseek 3Di:
DDDQDPVQLVVLLCVLQPVHPDDDPVSVLSSLLSSLVVVVVVDVDDSVVSSVVVVVVVVPDDDPDPPDVPPPPCVVVVCVVLPLVPDDDLSVLQADPVGHGPPPRSNDDDDDPPVDDPVDPCPPCPCVVDPDD

Organism: Haemonchus contortus (NCBI:txid6289)

pLDDT: mean 82.3, std 12.28, range [49.5, 96.38]

Solvent-accessible surface area (backbone atoms only — not comparable to full-atom values): 8346 Å² total; per-residue (Å²): 131,88,74,94,47,73,64,50,49,49,51,24,40,43,73,67,36,54,93,49,95,68,67,55,73,70,51,46,52,51,24,51,48,46,34,14,45,58,46,21,74,75,46,97,48,52,45,62,62,40,37,51,57,51,50,53,54,56,71,70,47,67,76,88,71,67,89,60,67,76,78,70,80,52,62,70,56,50,52,64,75,68,45,60,89,75,44,58,74,74,61,33,52,27,36,50,99,86,58,50,71,46,59,65,72,21,74,45,87,84,72,85,81,77,84,64,62,92,87,63,84,70,73,93,42,62,69,77,77,50,74,83,128

Nearest PDB structures (foldseek):
  1pul-assembly1_A  TM=7.021E-01  e=5.612E-04  Caenorhabditis elegans

Sequence (133 aa):
SKTITTTMTGIAFSKVAGPKKKTTFEETKKVIIGVAEDRARQSKKSVQEELDAITEKLARLEAPTLNSAAKANANGVYQRLTDHTKYTGAHKERFDAEGKGRGKAGRVDETENTGYVGAYKNKDTYDKVHTKH

Radius of gyration: 33.37 Å; Cα contacts (8 Å, |Δi|>4): 67; chains: 1; bounding box: 91×31×76 Å